Protein AF-A0A0K2RJX7-F1 (afdb_monomer_lite)

Foldseek 3Di:
DVVVVVVCVVCVPVCVVCVVCVVVVVVVVVVVVVVPDDVVNVVVCVVCVPVVVVVLVCLLCVQLVVLVVVCVVVVDDVVVSVVSSVVSNDDDDDDDD

Secondary structure (DSSP, 8-state):
-HHHHHHHHH-HHHHGGGGGGHHHHHHHHHHHHHHT--HHHHHHHHH-HHHHHHHHHHHHHHHHHHHHHHHHHTT--HHHHHHHHHHHTSPPPPPP-

Radius of gyration: 17.81 Å; chains: 1; bounding box: 43×29×40 Å

Structure (mmCIF, N/CA/C/O backbone):
data_AF-A0A0K2RJX7-F1
#
_entry.id   AF-A0A0K2RJX7-F1
#
loop_
_atom_site.group_PDB
_atom_site.id
_atom_site.type_symbol
_atom_site.label_atom_id
_atom_site.label_alt_id
_atom_site.label_comp_id
_atom_site.label_asym_id
_atom_site.label_entity_id
_atom_site.label_seq_id
_atom_site.pdbx_PDB_ins_code
_atom_site.Cartn_x
_atom_site.Cartn_y
_atom_site.Cartn_z
_atom_site.occupancy
_atom_site.B_iso_or_equiv
_atom_site.auth_seq_id
_atom_site.auth_comp_id
_atom_site.auth_asym_id
_atom_site.auth_atom_id
_atom_site.pdbx_PDB_model_num
ATOM 1 N N . MET A 1 1 ? 2.092 13.298 -10.003 1.00 68.06 1 MET A N 1
ATOM 2 C CA . MET A 1 1 ? 2.903 12.133 -10.425 1.00 68.06 1 MET A CA 1
ATOM 3 C C . MET A 1 1 ? 3.540 12.308 -11.798 1.00 68.06 1 MET A C 1
ATOM 5 O O . MET A 1 1 ? 4.718 12.020 -11.898 1.00 68.06 1 MET A O 1
ATOM 9 N N . VAL A 1 2 ? 2.842 12.828 -12.818 1.00 79.50 2 VAL A N 1
ATOM 10 C CA . VAL A 1 2 ? 3.408 12.979 -14.180 1.00 79.50 2 VAL A CA 1
ATOM 11 C C . VAL A 1 2 ? 4.703 13.809 -14.210 1.00 79.50 2 VAL A C 1
ATOM 13 O O . VAL A 1 2 ? 5.719 13.314 -14.678 1.00 79.50 2 VAL A O 1
ATOM 16 N N . LEU A 1 3 ? 4.719 15.015 -13.623 1.00 76.75 3 LEU A N 1
ATOM 17 C CA . LEU A 1 3 ? 5.934 15.851 -13.551 1.00 76.75 3 LEU A CA 1
ATOM 18 C C . LEU A 1 3 ? 7.085 15.186 -12.775 1.00 76.75 3 LEU A C 1
ATOM 20 O O . LEU A 1 3 ? 8.234 15.261 -13.192 1.00 76.75 3 LEU A O 1
ATOM 24 N N . ALA A 1 4 ? 6.772 14.493 -11.676 1.00 73.12 4 ALA A N 1
ATOM 25 C CA . ALA A 1 4 ? 7.762 13.761 -10.884 1.00 73.12 4 ALA A CA 1
ATOM 26 C C . ALA A 1 4 ? 8.330 12.546 -11.643 1.00 73.12 4 ALA A C 1
ATOM 28 O O . ALA A 1 4 ? 9.522 12.276 -11.555 1.00 73.12 4 ALA A O 1
ATOM 29 N N . GLY A 1 5 ? 7.497 11.850 -12.426 1.00 73.62 5 GLY A N 1
ATOM 30 C CA . GLY A 1 5 ? 7.924 10.748 -13.289 1.00 73.62 5 GLY A CA 1
ATOM 31 C C . GLY A 1 5 ? 8.832 11.215 -14.427 1.00 73.62 5 GLY A C 1
ATOM 32 O O . GLY A 1 5 ? 9.858 10.594 -14.684 1.00 73.62 5 GLY A O 1
ATOM 33 N N . VAL A 1 6 ? 8.511 12.355 -15.049 1.00 81.00 6 VAL A N 1
ATOM 34 C CA . VAL A 1 6 ? 9.356 12.970 -16.088 1.00 81.00 6 VAL A CA 1
ATOM 35 C C . VAL A 1 6 ? 10.707 13.411 -15.509 1.00 81.00 6 VAL A C 1
ATOM 37 O O . VAL A 1 6 ? 11.748 13.110 -16.089 1.00 81.00 6 VAL A O 1
ATOM 40 N N . ALA A 1 7 ? 10.717 14.050 -14.336 1.00 74.06 7 ALA A N 1
ATOM 41 C CA . ALA A 1 7 ? 11.952 14.459 -13.664 1.00 74.06 7 ALA A CA 1
ATOM 42 C C . ALA A 1 7 ? 12.828 13.265 -13.230 1.00 74.06 7 ALA A C 1
ATOM 44 O O . ALA A 1 7 ? 14.049 13.319 -13.374 1.00 74.06 7 ALA A O 1
ATOM 45 N N . GLY A 1 8 ? 12.218 12.172 -12.755 1.00 68.44 8 GLY A N 1
ATOM 46 C CA . GLY A 1 8 ? 12.933 10.945 -12.385 1.00 68.44 8 GLY A CA 1
ATOM 47 C C . GLY A 1 8 ? 13.578 10.222 -13.573 1.00 68.44 8 GLY A C 1
ATOM 48 O O . GLY A 1 8 ? 14.620 9.593 -13.407 1.00 68.44 8 GLY A O 1
ATOM 49 N N . PHE A 1 9 ? 13.007 10.347 -14.776 1.00 72.56 9 PHE A N 1
ATOM 50 C CA . PHE A 1 9 ? 13.584 9.787 -16.002 1.00 72.56 9 PHE A CA 1
ATOM 51 C C . PHE A 1 9 ? 14.789 10.598 -16.515 1.00 72.56 9 PHE A C 1
ATOM 53 O O . PHE A 1 9 ? 15.729 10.025 -17.059 1.00 72.56 9 PHE A O 1
ATOM 60 N N . LEU A 1 10 ? 14.782 11.922 -16.319 1.00 77.62 10 LEU A N 1
ATOM 61 C CA . LEU A 1 10 ? 15.830 12.837 -16.797 1.00 77.62 10 LEU A CA 1
ATOM 62 C C . LEU A 1 10 ? 17.041 12.951 -15.848 1.00 77.62 10 LEU A C 1
ATOM 64 O O . LEU A 1 10 ? 18.124 13.309 -16.304 1.00 77.62 10 LEU A O 1
ATOM 68 N N . LEU A 1 11 ? 16.887 12.648 -14.551 1.00 74.69 11 LEU A N 1
ATOM 69 C CA . LEU A 1 11 ? 17.953 12.730 -13.535 1.00 74.69 11 LEU A CA 1
ATOM 70 C C . LEU A 1 11 ? 18.078 11.425 -12.713 1.00 74.69 11 LEU A C 1
ATOM 72 O O . LEU A 1 11 ? 17.864 11.435 -11.496 1.00 74.69 11 LEU A O 1
ATOM 76 N N . PRO A 1 12 ? 18.429 10.284 -13.340 1.00 61.84 12 PRO A N 1
ATOM 77 C CA . PRO A 1 12 ? 18.449 8.981 -12.669 1.00 61.84 12 PRO A CA 1
ATOM 78 C C . PRO A 1 12 ? 19.495 8.878 -11.543 1.00 61.84 12 PRO A C 1
A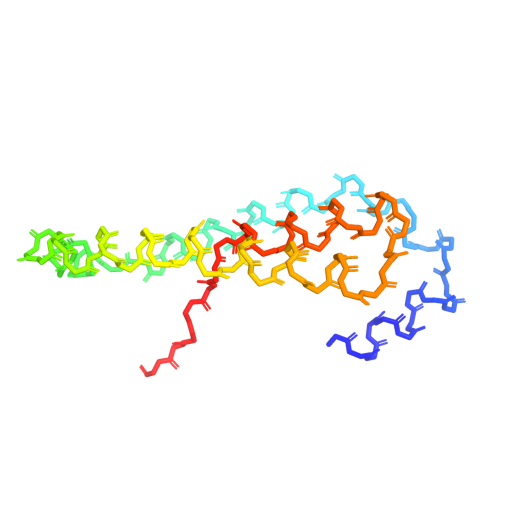TOM 80 O O . PRO A 1 12 ? 19.269 8.160 -10.565 1.00 61.84 12 PRO A O 1
ATOM 83 N N . ASP A 1 13 ? 20.609 9.611 -11.633 1.00 61.91 13 ASP A N 1
ATOM 84 C CA . ASP A 1 13 ? 21.692 9.583 -10.637 1.00 61.91 13 ASP A CA 1
ATOM 85 C C . ASP A 1 13 ? 21.353 10.312 -9.329 1.00 61.91 13 ASP A C 1
ATOM 87 O O . ASP A 1 13 ? 21.840 9.934 -8.265 1.00 61.91 13 ASP A O 1
ATOM 91 N N . ALA A 1 14 ? 20.463 11.309 -9.372 1.00 64.56 14 ALA A N 1
ATOM 92 C CA . ALA A 1 14 ? 20.029 12.032 -8.176 1.00 64.56 14 ALA A CA 1
ATOM 93 C C . ALA A 1 14 ? 18.993 11.244 -7.352 1.00 64.56 14 ALA A C 1
ATOM 95 O O . ALA A 1 14 ? 18.939 11.387 -6.132 1.00 64.56 14 ALA A O 1
ATOM 96 N N . PHE A 1 15 ? 18.181 10.394 -7.995 1.00 60.91 15 PHE A N 1
ATOM 97 C CA . PHE A 1 15 ? 17.089 9.658 -7.340 1.00 60.91 15 PHE A CA 1
ATOM 98 C C . PHE A 1 15 ? 17.467 8.244 -6.874 1.00 60.91 15 PHE A C 1
ATOM 100 O O . PHE A 1 15 ? 16.885 7.750 -5.906 1.00 60.91 15 PHE A O 1
ATOM 107 N N . LYS A 1 16 ? 18.465 7.599 -7.493 1.00 62.47 16 LYS A N 1
ATOM 108 C CA . LYS A 1 16 ? 18.980 6.283 -7.066 1.00 62.47 16 LYS A CA 1
ATOM 109 C C . LYS A 1 16 ? 19.373 6.188 -5.579 1.00 62.47 16 LYS A C 1
ATOM 111 O O . LYS A 1 1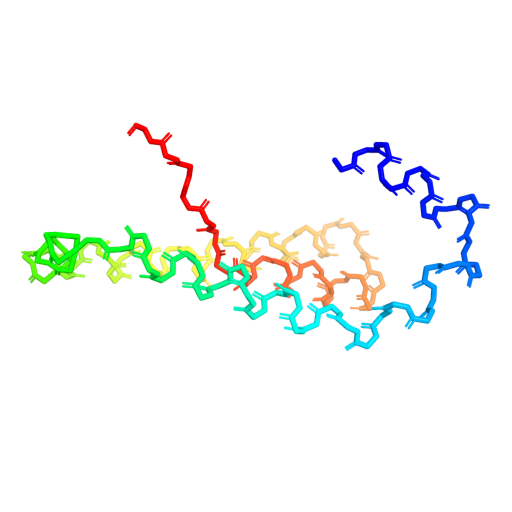6 ? 18.989 5.199 -4.953 1.00 62.47 16 LYS A O 1
ATOM 116 N N . PRO A 1 17 ? 20.070 7.170 -4.970 1.00 71.69 17 PRO A N 1
ATOM 117 C CA . PRO A 1 17 ? 20.447 7.087 -3.557 1.00 71.69 17 PRO A CA 1
ATOM 118 C C . PRO A 1 17 ? 19.278 7.304 -2.582 1.00 71.69 17 PRO A C 1
ATOM 120 O O . PRO A 1 17 ? 19.429 7.020 -1.398 1.00 71.69 17 PRO A O 1
ATOM 123 N N . LEU A 1 18 ? 18.108 7.768 -3.047 1.00 65.12 18 LEU A N 1
ATOM 124 C CA . LEU A 1 18 ? 16.914 7.942 -2.207 1.00 65.12 18 LEU A CA 1
ATOM 125 C C . LEU A 1 18 ? 16.038 6.681 -2.126 1.00 65.12 18 LEU A C 1
ATOM 127 O O . LEU A 1 18 ? 15.160 6.611 -1.264 1.00 65.12 18 LEU A O 1
ATOM 131 N N . ALA A 1 19 ? 16.284 5.674 -2.970 1.00 67.75 19 ALA A N 1
ATOM 132 C CA . ALA A 1 19 ? 15.582 4.390 -2.943 1.00 67.75 19 ALA A CA 1
ATOM 133 C C . ALA A 1 19 ? 15.503 3.726 -1.544 1.00 67.75 19 ALA A C 1
ATOM 135 O O . ALA A 1 19 ? 14.413 3.284 -1.176 1.00 67.75 19 ALA A O 1
ATOM 136 N N . PRO A 1 20 ? 16.570 3.685 -0.716 1.00 76.56 20 PRO A N 1
ATOM 137 C CA . PRO A 1 20 ? 16.485 3.094 0.624 1.00 76.56 20 PRO A CA 1
ATOM 138 C C . PRO A 1 20 ? 15.615 3.889 1.615 1.00 76.56 20 PRO A C 1
ATOM 140 O O . PRO A 1 20 ? 15.153 3.317 2.599 1.00 76.56 20 PRO A O 1
ATOM 143 N N . SER A 1 21 ? 15.339 5.172 1.362 1.00 78.81 21 SER A N 1
ATOM 144 C CA . SER A 1 21 ? 14.518 6.022 2.244 1.00 78.81 21 SER A CA 1
ATOM 145 C C . SER A 1 21 ? 13.013 5.930 1.961 1.00 78.81 21 SER A C 1
ATOM 147 O O . SER A 1 21 ? 12.203 6.400 2.763 1.00 78.81 21 SER A O 1
ATOM 149 N N . VAL A 1 22 ? 12.617 5.306 0.846 1.00 82.25 22 VAL A N 1
ATOM 150 C CA . VAL A 1 22 ? 11.211 5.089 0.462 1.00 82.25 22 VAL A CA 1
ATOM 151 C C . VAL A 1 22 ? 10.381 4.409 1.563 1.00 82.25 22 VAL A C 1
ATOM 153 O O . VAL A 1 22 ? 9.327 4.953 1.897 1.00 82.25 22 VAL A O 1
ATOM 156 N N . PRO A 1 23 ? 10.804 3.281 2.175 1.00 82.81 23 PRO A N 1
ATOM 157 C CA . PRO A 1 23 ? 10.020 2.638 3.232 1.00 82.81 23 PRO A CA 1
ATOM 158 C C . PRO A 1 23 ? 9.839 3.524 4.469 1.0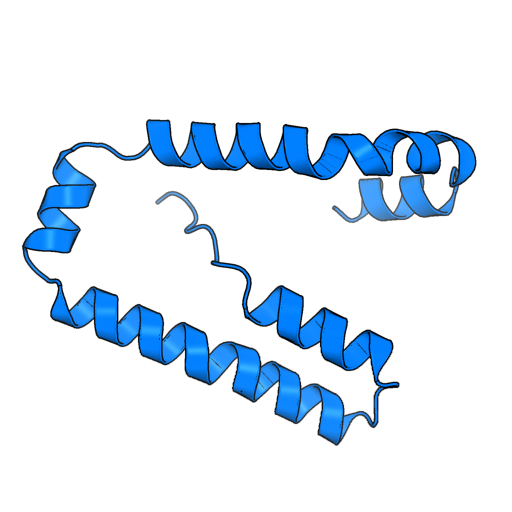0 82.81 23 PRO A C 1
ATOM 160 O O . PRO A 1 23 ? 8.781 3.484 5.090 1.00 82.81 23 PRO A O 1
ATOM 163 N N . PHE A 1 24 ? 10.823 4.362 4.808 1.00 86.00 24 PHE A N 1
ATOM 164 C CA . PHE A 1 24 ? 10.708 5.295 5.931 1.00 86.00 24 PHE A CA 1
ATOM 165 C C . PHE A 1 24 ? 9.666 6.383 5.650 1.00 86.00 24 PHE A C 1
ATOM 167 O O . PHE A 1 24 ? 8.796 6.650 6.479 1.00 86.00 24 PHE A O 1
ATOM 174 N N . LEU A 1 25 ? 9.699 6.961 4.446 1.00 83.50 25 LEU A N 1
ATOM 175 C CA . LEU A 1 25 ? 8.728 7.970 4.029 1.00 83.50 25 LEU A CA 1
ATOM 176 C C . LEU A 1 25 ? 7.311 7.385 3.930 1.00 83.50 25 LEU A C 1
ATOM 178 O O . LEU A 1 25 ? 6.353 8.009 4.384 1.00 83.50 25 LEU A O 1
ATOM 182 N N . LEU A 1 26 ? 7.180 6.164 3.400 1.00 83.75 26 LEU A N 1
ATOM 183 C CA . LEU A 1 26 ? 5.909 5.442 3.367 1.00 83.75 26 LEU A CA 1
ATOM 184 C C . LEU A 1 26 ? 5.398 5.152 4.784 1.00 83.75 26 LEU A C 1
ATOM 186 O O . LEU A 1 26 ? 4.213 5.336 5.047 1.00 83.75 26 LEU A O 1
ATOM 190 N N . GLY A 1 27 ? 6.287 4.779 5.708 1.00 84.19 27 GLY A N 1
ATOM 191 C CA . GLY A 1 27 ? 5.959 4.582 7.119 1.00 84.19 27 GLY A CA 1
ATOM 192 C C . GLY A 1 27 ? 5.364 5.834 7.766 1.00 84.19 27 GLY A C 1
ATOM 193 O O . GLY A 1 27 ? 4.338 5.740 8.436 1.00 84.19 27 GLY A O 1
ATOM 194 N N . ILE A 1 28 ? 5.932 7.014 7.496 1.00 87.75 28 ILE A N 1
ATOM 195 C CA . ILE A 1 28 ? 5.380 8.295 7.969 1.00 87.75 28 ILE A CA 1
ATOM 196 C C . ILE A 1 28 ? 3.980 8.535 7.388 1.00 87.75 28 ILE A C 1
ATOM 198 O O . ILE A 1 28 ? 3.067 8.907 8.122 1.00 87.75 28 ILE A O 1
ATOM 202 N N . ILE A 1 29 ? 3.782 8.294 6.089 1.00 84.69 29 ILE A N 1
ATOM 203 C CA . ILE A 1 29 ? 2.477 8.488 5.436 1.00 84.69 29 ILE A CA 1
ATOM 204 C C . ILE A 1 29 ? 1.427 7.535 6.025 1.00 84.69 29 ILE A C 1
ATOM 206 O O . ILE A 1 29 ? 0.326 7.970 6.368 1.00 84.69 29 ILE A O 1
ATOM 210 N N . MET A 1 30 ? 1.766 6.254 6.193 1.00 84.75 30 MET A N 1
ATOM 211 C CA . MET A 1 30 ? 0.872 5.259 6.795 1.00 84.75 30 MET A CA 1
ATOM 212 C C . MET A 1 30 ? 0.555 5.590 8.259 1.00 84.75 30 MET A C 1
ATOM 214 O O . MET A 1 30 ? -0.586 5.424 8.690 1.00 84.75 30 MET A O 1
ATOM 218 N N . PHE A 1 31 ? 1.525 6.121 9.009 1.00 83.38 31 PHE A N 1
ATOM 219 C CA . PHE A 1 31 ? 1.320 6.593 10.377 1.00 83.38 31 PHE A CA 1
ATOM 220 C C . PHE A 1 31 ? 0.367 7.794 10.438 1.00 83.38 31 PHE A C 1
ATOM 222 O O . PHE A 1 31 ? -0.594 7.774 11.205 1.00 83.38 31 PHE A O 1
ATOM 229 N N . CYS A 1 32 ? 0.562 8.803 9.586 1.00 81.50 32 CYS A N 1
ATOM 230 C CA . CYS A 1 32 ? -0.343 9.951 9.481 1.00 81.50 32 CYS A CA 1
ATOM 231 C C . CYS A 1 32 ? -1.771 9.536 9.088 1.00 81.50 32 CYS A C 1
ATOM 233 O O . CYS A 1 32 ? -2.743 10.084 9.614 1.00 81.50 32 CYS A O 1
ATOM 235 N N . MET A 1 33 ? -1.911 8.542 8.206 1.00 81.06 33 MET A N 1
ATOM 236 C CA . MET A 1 33 ? -3.217 7.980 7.854 1.00 81.06 33 MET A CA 1
ATOM 237 C C . MET A 1 33 ? -3.885 7.318 9.070 1.00 81.06 33 MET A C 1
ATOM 239 O O . MET A 1 33 ? -5.083 7.492 9.275 1.00 81.06 33 MET A O 1
ATOM 243 N N . GLY A 1 34 ? -3.110 6.631 9.916 1.00 75.38 34 GLY A N 1
ATOM 244 C CA . GLY A 1 34 ? -3.584 6.062 11.181 1.00 75.38 34 GLY A CA 1
ATOM 245 C C . GLY A 1 34 ? -3.979 7.112 12.224 1.00 75.38 34 GLY A C 1
ATOM 246 O O . GLY A 1 34 ? -4.998 6.948 12.887 1.00 75.38 34 GLY A O 1
ATOM 247 N N . LEU A 1 35 ? -3.232 8.216 12.339 1.00 75.12 35 LEU A N 1
ATOM 248 C CA . LEU A 1 35 ? -3.558 9.322 13.253 1.00 75.12 35 LEU A CA 1
ATOM 249 C C . LEU A 1 35 ? -4.831 10.086 12.861 1.00 75.12 35 LEU A C 1
ATOM 251 O O . LEU A 1 35 ? -5.459 10.706 13.713 1.00 75.12 35 LEU A O 1
ATOM 255 N N . THR A 1 36 ? -5.205 10.039 11.581 1.00 73.06 36 THR A N 1
ATOM 256 C CA . THR A 1 36 ? -6.427 10.670 11.058 1.00 73.06 36 THR A CA 1
ATOM 257 C C . THR A 1 36 ? -7.674 9.807 11.313 1.00 73.06 36 THR A C 1
ATOM 259 O O . THR A 1 36 ? -8.797 10.287 11.169 1.00 73.06 36 THR A O 1
ATOM 262 N N . LEU A 1 37 ? -7.509 8.543 11.725 1.00 66.19 37 LEU A N 1
ATOM 263 C CA . LEU A 1 37 ? -8.635 7.695 12.113 1.00 66.19 37 LEU A CA 1
ATOM 264 C C . LEU A 1 37 ? -9.202 8.175 13.447 1.00 66.19 37 LEU A C 1
ATOM 266 O O . LEU A 1 37 ? -8.558 8.089 14.494 1.00 66.19 37 LEU A O 1
ATOM 270 N N . THR A 1 38 ? -10.441 8.653 13.418 1.00 73.69 38 THR A N 1
ATOM 271 C CA . THR A 1 38 ? -11.116 9.135 14.624 1.00 73.69 38 THR A CA 1
ATOM 272 C C . THR A 1 38 ? -11.775 7.921 15.308 1.00 73.69 38 THR A C 1
ATOM 274 O O . THR A 1 38 ? -12.285 7.040 14.617 1.00 73.69 38 THR A O 1
ATOM 277 N N . PRO A 1 39 ? -11.824 7.813 16.651 1.00 70.31 39 PRO A N 1
ATOM 278 C CA . PRO A 1 39 ? -12.522 6.721 17.354 1.00 70.31 39 PRO A CA 1
ATOM 279 C C . PRO A 1 39 ? -13.931 6.337 16.818 1.00 70.31 39 PRO A C 1
ATOM 281 O O . PRO A 1 39 ? -14.246 5.144 16.775 1.00 70.31 39 PRO A O 1
ATOM 284 N N . PRO A 1 40 ? -14.791 7.274 16.362 1.00 70.38 40 PRO A N 1
ATOM 285 C CA . PRO A 1 40 ? -16.041 6.966 15.661 1.00 70.38 40 PRO A CA 1
ATOM 286 C C . PRO A 1 40 ? -15.898 6.156 14.361 1.00 70.38 40 PRO A C 1
ATOM 288 O O . PRO A 1 40 ? -16.815 5.392 14.051 1.00 70.38 40 PRO A O 1
ATOM 291 N N . ASP A 1 41 ? -14.785 6.245 13.626 1.00 72.12 41 ASP A N 1
ATOM 292 C CA . ASP A 1 41 ? -14.541 5.419 12.432 1.00 72.12 41 ASP A CA 1
ATOM 293 C C . ASP A 1 41 ? -14.392 3.942 12.812 1.00 72.12 41 ASP A C 1
ATOM 295 O O . ASP A 1 41 ? -15.005 3.068 12.192 1.00 72.12 41 ASP A O 1
ATOM 299 N N . PHE A 1 42 ? -13.677 3.661 13.906 1.00 71.06 42 PHE A N 1
ATOM 300 C CA . PHE A 1 42 ? -13.580 2.312 14.467 1.00 71.06 42 PHE A CA 1
ATOM 301 C C . PHE A 1 42 ? -14.939 1.801 14.957 1.00 71.06 42 PHE A C 1
ATOM 303 O O . PHE A 1 42 ? -15.276 0.636 14.738 1.00 71.06 42 PHE A O 1
ATOM 310 N N . ALA A 1 43 ? -15.761 2.668 15.558 1.00 74.19 43 ALA A N 1
ATOM 311 C CA . ALA A 1 43 ? -17.116 2.304 15.973 1.00 74.19 43 ALA A CA 1
ATOM 312 C C . ALA A 1 43 ? -18.032 1.993 14.775 1.00 74.19 43 ALA A C 1
ATOM 314 O O . ALA A 1 43 ? -18.867 1.092 14.856 1.00 74.19 43 ALA A O 1
ATOM 315 N N . SER A 1 44 ? -17.880 2.705 13.656 1.00 71.69 44 SER A N 1
ATOM 316 C CA . SER A 1 44 ? -18.620 2.436 12.416 1.00 71.69 44 SER A CA 1
ATOM 317 C C . SER A 1 44 ? -18.243 1.076 11.812 1.00 71.69 44 SER A C 1
ATOM 319 O O . SER A 1 44 ? -19.124 0.288 11.454 1.00 71.69 44 SER A O 1
ATOM 321 N N . VAL A 1 45 ? -16.946 0.750 11.801 1.00 76.06 45 VAL A N 1
ATOM 322 C CA . VAL A 1 45 ? -16.427 -0.567 11.389 1.00 76.06 45 VAL A CA 1
ATOM 323 C C . VAL A 1 45 ? -16.954 -1.680 12.303 1.00 76.06 45 VAL A C 1
ATOM 325 O O . VAL A 1 45 ? -17.448 -2.695 11.810 1.00 76.06 45 VAL A O 1
ATOM 328 N N . ALA A 1 46 ? -16.936 -1.470 13.622 1.00 74.62 46 ALA A N 1
ATOM 329 C CA . ALA A 1 46 ? -17.427 -2.440 14.603 1.00 74.62 46 ALA A CA 1
ATOM 330 C C . ALA A 1 46 ? -18.952 -2.652 14.543 1.00 74.62 46 ALA A C 1
ATOM 332 O O . ALA A 1 46 ? -19.432 -3.747 14.830 1.00 74.62 46 ALA A O 1
ATOM 333 N N . LYS A 1 47 ? -19.727 -1.636 14.141 1.00 79.50 47 LYS A N 1
ATOM 334 C CA . LYS A 1 47 ? -21.188 -1.742 13.967 1.00 79.50 47 LYS A CA 1
ATOM 335 C C . LYS A 1 47 ? -21.593 -2.534 12.723 1.00 79.50 47 LYS A C 1
ATOM 337 O O . LYS A 1 47 ? -22.690 -3.088 12.696 1.00 79.50 47 LYS A O 1
ATOM 342 N N . ARG A 1 48 ? -20.761 -2.563 11.677 1.00 77.00 48 ARG A N 1
ATOM 343 C CA . ARG A 1 48 ? -21.056 -3.252 10.405 1.00 77.00 48 ARG A CA 1
ATOM 344 C C . ARG A 1 48 ? -19.842 -4.037 9.885 1.00 77.00 48 ARG A C 1
ATOM 346 O O . ARG A 1 48 ? -19.386 -3.782 8.767 1.00 77.00 48 ARG A O 1
ATOM 353 N N . PRO A 1 49 ? -19.353 -5.042 10.635 1.00 78.88 49 PRO A N 1
ATOM 354 C CA . PRO A 1 49 ? -18.166 -5.803 10.249 1.00 78.88 49 PRO A CA 1
ATOM 355 C C . PRO A 1 49 ? -18.390 -6.592 8.955 1.00 78.88 49 PRO A C 1
ATOM 357 O O . PRO A 1 49 ? -17.477 -6.720 8.145 1.00 78.88 49 PRO A O 1
ATOM 360 N N . TRP A 1 50 ? -19.622 -7.052 8.706 1.00 81.56 50 TRP A N 1
ATOM 361 C CA . TRP A 1 50 ? -19.961 -7.814 7.502 1.00 81.56 50 TRP A CA 1
ATOM 362 C C . TRP A 1 50 ? -19.676 -7.041 6.210 1.00 81.56 50 TRP A C 1
ATOM 364 O O . TRP A 1 50 ? -19.064 -7.580 5.296 1.00 81.56 50 TRP A O 1
ATOM 374 N N . ALA A 1 51 ? -20.054 -5.760 6.144 1.00 78.94 51 ALA A N 1
ATOM 375 C CA . ALA A 1 51 ? -19.824 -4.933 4.958 1.00 78.94 51 ALA A CA 1
ATOM 376 C C . ALA A 1 51 ? -18.328 -4.674 4.709 1.00 78.94 51 ALA A C 1
ATOM 378 O O . ALA A 1 51 ? -17.892 -4.624 3.561 1.00 78.94 51 ALA A O 1
ATOM 379 N N . VAL A 1 52 ? -17.537 -4.550 5.780 1.00 80.31 52 VAL A N 1
ATOM 380 C CA . VAL A 1 52 ? -16.083 -4.356 5.698 1.00 80.31 52 VAL A CA 1
ATOM 381 C C . VAL A 1 52 ? -15.397 -5.624 5.200 1.00 80.31 52 VAL A C 1
ATOM 383 O O . VAL A 1 52 ? -14.600 -5.550 4.270 1.00 80.31 52 VAL A O 1
ATOM 386 N N . VAL A 1 53 ? -15.748 -6.791 5.748 1.00 81.88 53 VAL A N 1
ATOM 387 C CA . VAL A 1 53 ? -15.205 -8.083 5.297 1.00 81.88 53 VAL A CA 1
ATOM 388 C C . VAL A 1 53 ? -15.553 -8.335 3.833 1.00 81.88 53 VAL A C 1
ATOM 390 O O . VAL A 1 53 ? -14.679 -8.704 3.056 1.00 81.88 53 VAL A O 1
ATOM 393 N N . LEU A 1 54 ? -16.796 -8.075 3.427 1.00 83.25 54 LEU A N 1
ATOM 394 C CA . LEU A 1 54 ? -17.226 -8.261 2.041 1.00 83.25 54 LEU A CA 1
ATOM 395 C C . LEU A 1 54 ? -16.492 -7.306 1.087 1.00 83.25 54 LEU A C 1
ATOM 397 O O . LEU A 1 54 ? -16.098 -7.718 0.001 1.00 83.25 54 LEU A O 1
ATOM 401 N N . GLY A 1 55 ? -16.231 -6.067 1.518 1.00 80.06 55 GLY A N 1
ATOM 402 C CA . GLY A 1 55 ? -15.393 -5.114 0.790 1.00 80.06 55 GLY A CA 1
ATOM 403 C C . GLY A 1 55 ? -13.936 -5.567 0.663 1.00 80.06 55 GLY A C 1
ATOM 404 O O . GLY A 1 55 ? -13.368 -5.465 -0.420 1.00 80.06 55 GLY A O 1
ATOM 405 N N . ILE A 1 56 ? -13.346 -6.120 1.728 1.00 81.00 56 ILE A N 1
ATOM 406 C CA . ILE A 1 56 ? -11.980 -6.669 1.709 1.00 81.00 56 ILE A CA 1
ATOM 407 C C . ILE A 1 56 ? -11.904 -7.870 0.768 1.00 81.00 56 ILE A C 1
ATOM 409 O O . ILE A 1 56 ? -11.023 -7.912 -0.083 1.00 81.00 56 ILE A O 1
ATOM 413 N N . VAL A 1 57 ? -12.839 -8.817 0.875 1.00 82.88 57 VAL A N 1
ATOM 414 C CA . VAL A 1 57 ? -12.897 -9.996 -0.001 1.00 82.88 57 VAL A CA 1
ATOM 415 C C . VAL A 1 57 ? -13.084 -9.571 -1.455 1.00 82.88 57 VAL A C 1
ATOM 417 O O . VAL A 1 57 ? -12.350 -10.032 -2.322 1.00 82.88 57 VAL A O 1
ATOM 420 N N . ALA A 1 58 ? -14.005 -8.646 -1.732 1.00 80.94 58 ALA A N 1
ATOM 421 C CA . ALA A 1 58 ? -14.198 -8.116 -3.076 1.00 80.94 58 ALA A CA 1
ATOM 422 C C . ALA A 1 58 ? -12.927 -7.429 -3.598 1.00 80.94 58 ALA A C 1
ATOM 424 O O . ALA A 1 58 ? -12.522 -7.688 -4.724 1.00 80.94 58 ALA A O 1
ATOM 425 N N . HIS A 1 59 ? -12.251 -6.612 -2.788 1.00 75.94 59 HIS A N 1
ATOM 426 C CA . HIS A 1 59 ? -11.016 -5.939 -3.194 1.00 75.94 59 HIS A CA 1
ATOM 427 C C . HIS A 1 59 ? -9.889 -6.943 -3.483 1.00 75.94 59 HIS A C 1
ATOM 429 O O . HIS A 1 59 ? -9.254 -6.872 -4.532 1.00 75.94 59 HIS A O 1
ATOM 435 N N . TYR A 1 60 ? -9.711 -7.932 -2.605 1.00 75.19 60 TYR A N 1
ATOM 436 C CA . TYR A 1 60 ? -8.673 -8.959 -2.713 1.00 75.19 60 TYR A CA 1
ATOM 437 C C . TYR A 1 60 ? -8.958 -10.020 -3.783 1.00 75.19 60 TYR A C 1
ATOM 439 O O . TYR A 1 60 ? -8.086 -10.821 -4.090 1.00 75.19 60 TYR A O 1
ATOM 447 N N . VAL A 1 61 ? -10.163 -10.062 -4.351 1.00 79.19 61 VAL A N 1
ATOM 448 C CA . VAL A 1 61 ? -10.510 -10.968 -5.457 1.00 79.19 61 VAL A CA 1
ATOM 449 C C . VAL A 1 61 ? -10.552 -10.209 -6.781 1.00 79.19 61 VAL A C 1
ATOM 451 O O . VAL A 1 61 ? -9.990 -10.667 -7.774 1.00 79.19 61 VAL A O 1
ATOM 454 N N . ILE A 1 62 ? -11.172 -9.026 -6.805 1.00 77.62 62 ILE A N 1
ATOM 455 C CA . ILE A 1 62 ? -11.391 -8.251 -8.031 1.00 77.62 62 ILE A CA 1
ATOM 456 C C . ILE A 1 62 ? -10.086 -7.627 -8.532 1.00 77.62 62 ILE A C 1
ATOM 458 O O . ILE A 1 62 ? -9.796 -7.749 -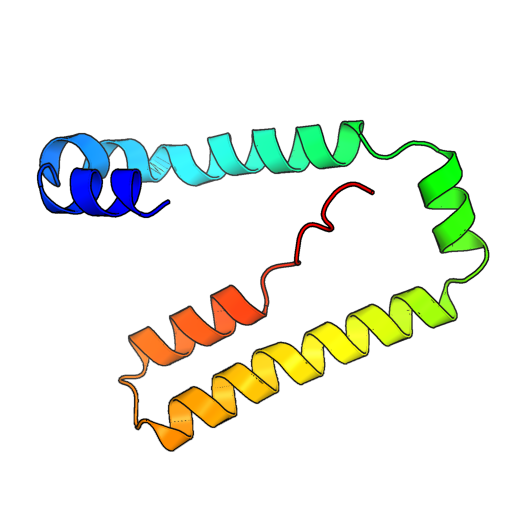9.720 1.00 77.62 62 ILE A O 1
ATOM 462 N N . MET A 1 63 ? -9.280 -6.988 -7.673 1.00 73.81 63 MET A N 1
ATOM 463 C CA . MET A 1 63 ? -8.039 -6.343 -8.132 1.00 73.81 63 MET A CA 1
ATOM 464 C C . MET A 1 63 ? -6.965 -7.329 -8.613 1.00 73.81 63 MET A C 1
ATOM 466 O O . MET A 1 63 ? -6.474 -7.146 -9.729 1.00 73.81 63 MET A O 1
ATOM 470 N N . PRO A 1 64 ? -6.592 -8.380 -7.858 1.00 72.44 64 PRO A N 1
ATOM 471 C CA . PRO A 1 64 ? -5.599 -9.331 -8.352 1.00 72.44 64 PRO A CA 1
ATOM 472 C C . PRO A 1 64 ? -6.151 -10.188 -9.495 1.00 72.44 64 PRO A C 1
ATOM 474 O O . PRO A 1 64 ? -5.402 -10.506 -10.417 1.00 72.44 64 PRO A O 1
ATOM 477 N N . GLY A 1 65 ? -7.456 -10.489 -9.505 1.00 77.31 65 GLY A N 1
ATOM 478 C CA . GLY A 1 65 ? -8.112 -11.151 -10.634 1.00 77.31 65 GLY A CA 1
ATOM 479 C C . GLY A 1 65 ? -8.037 -10.321 -11.918 1.00 77.31 65 GLY A C 1
ATOM 480 O O . GLY A 1 65 ? -7.671 -10.846 -12.969 1.00 77.31 65 GLY A O 1
ATOM 481 N N . ALA A 1 66 ? -8.298 -9.014 -11.834 1.00 75.00 66 ALA A N 1
ATOM 482 C CA . ALA A 1 66 ? -8.137 -8.098 -12.961 1.00 75.00 66 ALA A CA 1
ATOM 483 C C . ALA A 1 66 ? -6.669 -7.988 -13.406 1.00 75.00 66 ALA A C 1
ATOM 485 O O . ALA A 1 66 ? -6.393 -8.053 -14.603 1.00 75.00 66 ALA A O 1
ATOM 486 N N . GLY A 1 67 ? -5.724 -7.889 -12.464 1.00 72.25 67 GLY A N 1
ATOM 487 C CA . GLY A 1 67 ? -4.288 -7.854 -12.760 1.00 72.25 67 GLY A CA 1
ATOM 488 C C . GLY A 1 67 ? -3.803 -9.110 -13.490 1.00 72.25 67 GLY A C 1
ATOM 489 O O . GLY A 1 67 ? -3.089 -9.009 -14.486 1.00 72.25 67 GLY A O 1
ATOM 490 N N . TRP A 1 68 ? -4.256 -10.288 -13.061 1.00 72.25 68 TRP A N 1
ATOM 491 C CA . TRP A 1 68 ? -3.973 -11.554 -13.738 1.00 72.25 68 TRP A CA 1
ATOM 492 C C . TRP A 1 68 ? -4.553 -11.596 -15.154 1.00 72.25 68 TRP A C 1
ATOM 494 O O . TRP A 1 68 ? -3.861 -11.958 -16.104 1.00 72.25 68 TRP A O 1
ATOM 504 N N . LEU A 1 69 ? -5.815 -11.192 -15.309 1.00 76.81 69 LEU A N 1
ATOM 505 C CA . LEU A 1 69 ? -6.514 -11.221 -16.593 1.00 76.81 69 LEU A CA 1
ATOM 506 C C . LEU A 1 69 ? -5.840 -10.293 -17.616 1.00 76.81 69 LEU A C 1
ATOM 508 O O . LEU A 1 69 ? -5.658 -10.681 -18.767 1.00 76.81 69 LEU A O 1
ATOM 512 N N . ILE A 1 70 ? -5.384 -9.116 -17.178 1.00 75.31 70 ILE A N 1
ATOM 513 C CA . ILE A 1 70 ? -4.615 -8.167 -17.995 1.00 75.31 70 ILE A CA 1
ATOM 514 C C . ILE A 1 70 ? -3.225 -8.729 -18.332 1.00 75.31 70 ILE A C 1
ATOM 516 O O . ILE A 1 70 ? -2.807 -8.662 -19.488 1.00 75.31 70 ILE A O 1
ATOM 520 N N . ALA A 1 71 ? -2.516 -9.318 -17.363 1.00 73.25 71 ALA A N 1
ATOM 521 C CA . ALA A 1 71 ? -1.188 -9.896 -17.588 1.00 73.25 71 ALA A CA 1
ATOM 522 C C . ALA A 1 71 ? -1.213 -11.040 -18.616 1.00 73.25 71 ALA A C 1
ATOM 524 O O . ALA A 1 71 ? -0.343 -11.108 -19.486 1.00 73.25 71 ALA A O 1
ATOM 525 N N . VAL A 1 72 ? -2.238 -11.897 -18.552 1.00 73.62 72 VAL A N 1
ATOM 526 C CA . VAL A 1 72 ? -2.450 -12.990 -19.511 1.00 73.62 72 VAL A CA 1
ATOM 527 C C . VAL A 1 72 ? -2.887 -12.454 -20.877 1.00 73.62 72 VAL A C 1
ATOM 529 O O . VAL A 1 72 ? -2.351 -12.895 -21.892 1.00 73.62 72 VAL A O 1
ATOM 532 N N . ALA A 1 73 ? -3.811 -11.487 -20.923 1.00 77.56 73 ALA A N 1
ATOM 533 C CA . ALA A 1 73 ? -4.319 -10.922 -22.176 1.00 77.56 73 ALA A CA 1
ATOM 534 C C . ALA A 1 73 ? -3.249 -10.164 -22.981 1.00 77.56 73 ALA A C 1
ATOM 536 O O . ALA A 1 73 ? -3.287 -10.188 -24.209 1.00 77.56 73 ALA A O 1
ATOM 537 N N . LEU A 1 74 ? -2.294 -9.510 -22.310 1.00 75.56 74 LEU A N 1
ATOM 538 C CA . LEU A 1 74 ? -1.210 -8.766 -22.961 1.00 75.56 74 LEU A CA 1
ATOM 539 C C . LEU A 1 74 ? 0.133 -9.530 -23.028 1.00 75.56 74 LEU A C 1
ATOM 541 O O . LEU A 1 74 ? 1.103 -8.974 -23.535 1.00 75.56 74 LEU A O 1
ATOM 545 N N . ASN A 1 75 ? 0.201 -10.786 -22.562 1.00 68.69 75 ASN A N 1
ATOM 546 C CA . ASN A 1 75 ? 1.414 -11.627 -22.570 1.00 68.69 75 ASN A CA 1
ATOM 547 C C . ASN A 1 75 ? 2.648 -10.938 -21.938 1.00 68.69 75 ASN A C 1
ATOM 549 O O . ASN A 1 75 ? 3.746 -10.953 -22.491 1.00 68.69 75 ASN A O 1
ATOM 553 N N . LEU A 1 76 ? 2.453 -10.276 -20.792 1.00 61.25 76 LEU A N 1
ATOM 554 C CA . LEU A 1 76 ? 3.516 -9.507 -20.134 1.00 61.25 76 LEU A CA 1
ATOM 555 C C . LEU A 1 76 ? 4.620 -10.420 -19.589 1.00 61.25 76 LEU A C 1
ATOM 557 O O . LEU A 1 76 ? 4.345 -11.462 -18.995 1.00 61.25 76 LEU A O 1
ATOM 561 N N . GLU A 1 77 ? 5.868 -9.959 -19.711 1.00 68.12 77 GLU A N 1
ATOM 562 C CA . GLU A 1 77 ? 7.026 -10.603 -19.093 1.00 68.12 77 GLU A CA 1
ATOM 563 C C . GLU A 1 77 ? 6.807 -10.752 -17.568 1.00 68.12 77 GLU A C 1
ATOM 565 O O . GLU A 1 77 ? 6.238 -9.843 -16.943 1.00 68.12 77 GLU A O 1
ATOM 570 N N . PRO A 1 78 ? 7.223 -11.872 -16.937 1.00 68.06 78 PRO A N 1
ATOM 571 C CA . PRO A 1 78 ? 6.824 -12.222 -15.570 1.00 68.06 78 PRO A CA 1
ATOM 572 C C . PRO A 1 78 ? 7.110 -11.127 -14.536 1.00 68.06 78 PRO A C 1
ATOM 574 O O . PRO A 1 78 ? 6.322 -10.928 -13.611 1.00 68.06 78 PRO A O 1
ATOM 577 N N . GLN A 1 79 ? 8.193 -10.366 -14.710 1.00 68.94 79 GLN A N 1
ATOM 578 C CA . GLN A 1 79 ? 8.558 -9.241 -13.847 1.00 68.94 79 GLN A CA 1
ATOM 579 C C . GLN A 1 79 ? 7.492 -8.135 -13.829 1.00 68.94 79 GLN A C 1
ATOM 581 O O . GLN A 1 79 ? 7.202 -7.581 -12.766 1.00 68.94 79 GLN A O 1
ATOM 586 N N . LEU A 1 80 ? 6.887 -7.817 -14.976 1.00 66.75 80 LEU A N 1
ATOM 587 C CA . LEU A 1 80 ? 5.871 -6.768 -15.070 1.00 66.75 80 LEU A CA 1
ATOM 588 C C . LEU A 1 80 ? 4.524 -7.251 -14.513 1.00 66.75 80 LEU A C 1
ATOM 590 O O . LEU A 1 80 ? 3.828 -6.496 -13.835 1.00 66.75 80 LEU A O 1
ATOM 594 N N . ALA A 1 81 ? 4.189 -8.522 -14.748 1.00 68.56 81 ALA A N 1
ATOM 595 C CA . ALA A 1 81 ? 2.989 -9.155 -14.205 1.00 68.56 81 ALA A CA 1
ATOM 596 C C . ALA A 1 81 ? 3.011 -9.193 -12.667 1.00 68.56 81 ALA A C 1
ATOM 598 O O . ALA A 1 81 ? 2.029 -8.820 -12.024 1.00 68.56 81 ALA A 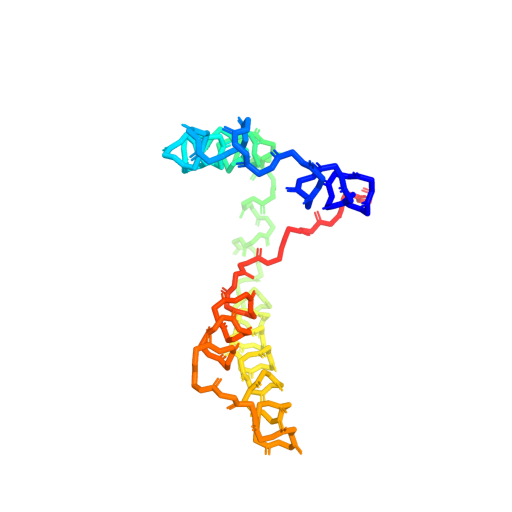O 1
ATOM 599 N N . VAL A 1 82 ? 4.150 -9.562 -12.069 1.00 71.44 82 VAL A N 1
ATOM 600 C CA . VAL A 1 82 ? 4.335 -9.540 -10.609 1.00 71.44 82 VAL A CA 1
ATOM 601 C C . VAL A 1 82 ? 4.202 -8.116 -10.065 1.00 71.44 82 VAL A C 1
ATOM 603 O O . VAL A 1 82 ? 3.514 -7.915 -9.066 1.00 71.44 82 VAL A O 1
ATOM 606 N N . GLY A 1 83 ? 4.782 -7.118 -10.739 1.00 71.94 83 GLY A N 1
ATOM 607 C CA . GLY A 1 83 ? 4.629 -5.710 -10.357 1.00 71.94 83 GLY A CA 1
ATOM 608 C C . GLY A 1 83 ? 3.174 -5.229 -10.393 1.00 71.94 83 GLY A C 1
ATOM 609 O O . GLY A 1 83 ? 2.719 -4.569 -9.459 1.00 71.94 83 GLY A O 1
ATOM 610 N N . LEU A 1 84 ? 2.420 -5.606 -11.429 1.00 71.44 84 LEU A N 1
ATOM 611 C CA . LEU A 1 84 ? 1.007 -5.249 -11.583 1.00 71.44 84 LEU A CA 1
ATOM 612 C C . LEU A 1 84 ? 0.134 -5.878 -10.486 1.00 71.44 84 LEU A C 1
ATOM 614 O O . LEU A 1 84 ? -0.711 -5.200 -9.901 1.00 71.44 84 LEU A O 1
ATOM 618 N N . ILE A 1 85 ? 0.360 -7.156 -10.176 1.00 71.31 85 ILE A N 1
ATOM 619 C CA . ILE A 1 85 ? -0.367 -7.864 -9.115 1.00 71.31 85 ILE A CA 1
ATOM 620 C C . ILE A 1 85 ? -0.007 -7.282 -7.739 1.00 71.31 85 ILE A C 1
ATOM 622 O O . ILE A 1 85 ? -0.901 -7.053 -6.929 1.00 71.31 85 ILE A O 1
ATOM 626 N N . LEU A 1 86 ? 1.270 -6.968 -7.484 1.00 74.00 86 LEU A N 1
ATOM 627 C CA . LEU A 1 86 ? 1.709 -6.324 -6.237 1.00 74.00 86 LEU A CA 1
ATOM 628 C C . LEU A 1 86 ? 1.060 -4.949 -6.029 1.00 74.00 86 LEU A C 1
ATOM 630 O O . LEU A 1 86 ? 0.645 -4.641 -4.913 1.00 74.00 86 LEU A O 1
ATOM 634 N N . VAL A 1 87 ? 0.926 -4.144 -7.088 1.00 72.44 87 VAL A N 1
ATOM 635 C CA . VAL A 1 87 ? 0.194 -2.867 -7.037 1.00 72.44 87 VAL A CA 1
ATOM 636 C C . VAL A 1 87 ? -1.300 -3.092 -6.798 1.00 72.44 87 VAL A C 1
ATOM 638 O O . VAL A 1 87 ? -1.895 -2.368 -6.006 1.00 72.44 87 VAL A O 1
ATOM 641 N N . GLY A 1 88 ? -1.901 -4.105 -7.428 1.00 66.12 88 GLY A N 1
ATOM 642 C CA . GLY A 1 88 ? -3.310 -4.456 -7.221 1.00 66.12 88 GLY A CA 1
ATOM 643 C C . GLY A 1 88 ? -3.622 -4.986 -5.816 1.00 66.12 88 GLY A C 1
ATOM 644 O O . GLY A 1 88 ? -4.738 -4.846 -5.332 1.00 66.12 88 GLY A O 1
ATOM 645 N N . CYS A 1 89 ? -2.643 -5.569 -5.128 1.00 64.38 89 CYS A N 1
ATOM 646 C CA . CYS A 1 89 ? -2.796 -6.001 -3.739 1.00 64.38 89 CYS A CA 1
ATOM 647 C C . CYS A 1 89 ? -2.567 -4.869 -2.722 1.00 64.38 89 CYS A C 1
ATOM 649 O O . CYS A 1 89 ? -2.806 -5.072 -1.528 1.00 64.38 89 CYS A O 1
ATOM 651 N N . ALA A 1 90 ? -2.085 -3.699 -3.154 1.00 67.06 90 ALA A N 1
ATOM 652 C CA . ALA A 1 90 ? -1.858 -2.577 -2.257 1.00 67.06 90 ALA A CA 1
ATOM 653 C C . ALA A 1 90 ? -3.204 -1.968 -1.815 1.00 67.06 90 ALA A C 1
ATOM 655 O O . ALA A 1 90 ? -4.054 -1.674 -2.658 1.00 67.06 90 ALA A O 1
ATOM 656 N N . PRO A 1 91 ? -3.419 -1.746 -0.506 1.00 60.94 91 PRO A N 1
ATOM 657 C CA . PRO A 1 91 ? -4.678 -1.212 -0.007 1.00 60.94 91 PRO A CA 1
ATOM 658 C C . PRO A 1 91 ? -4.927 0.198 -0.555 1.00 60.94 91 PRO A C 1
ATOM 660 O O . PRO A 1 91 ? -4.094 1.096 -0.415 1.00 60.94 91 PRO A O 1
ATOM 663 N N . SER A 1 92 ? -6.095 0.408 -1.163 1.00 59.00 92 SER A N 1
ATOM 664 C CA . SER A 1 92 ? -6.485 1.714 -1.695 1.00 59.00 92 SER A CA 1
ATOM 665 C C . SER A 1 92 ? -6.820 2.698 -0.568 1.00 59.00 92 SER A C 1
ATOM 667 O O . SER A 1 92 ? -7.741 2.455 0.216 1.00 59.00 92 SER A O 1
ATOM 669 N N . ALA A 1 93 ? -6.119 3.834 -0.515 1.00 50.25 93 ALA A N 1
ATOM 670 C CA . ALA A 1 93 ? -6.473 4.944 0.364 1.00 50.25 93 ALA A CA 1
ATOM 671 C C . ALA A 1 93 ? -7.794 5.579 -0.107 1.00 50.25 93 ALA A C 1
ATOM 673 O O . ALA A 1 93 ? -7.927 5.969 -1.269 1.00 50.25 93 ALA A O 1
ATOM 674 N N . ARG A 1 94 ? -8.790 5.664 0.782 1.00 45.66 94 ARG A N 1
ATOM 675 C CA . ARG A 1 94 ? -10.075 6.299 0.463 1.00 45.66 94 ARG A CA 1
ATOM 676 C C . ARG A 1 94 ? -9.871 7.825 0.367 1.00 45.66 94 ARG A C 1
ATOM 678 O O . ARG A 1 94 ? -9.283 8.389 1.290 1.00 45.66 94 ARG A O 1
ATOM 685 N N . PRO A 1 95 ? -10.349 8.506 -0.692 1.00 40.22 95 PRO A N 1
ATOM 686 C CA . PRO A 1 95 ? -10.337 9.966 -0.736 1.00 40.22 95 PRO A CA 1
ATOM 687 C C . PRO A 1 95 ? -11.28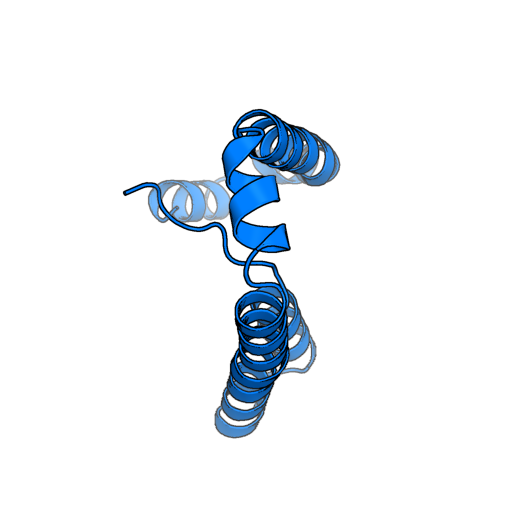3 10.553 0.334 1.00 40.22 95 PRO A C 1
ATOM 689 O O . PRO A 1 95 ? -12.334 9.958 0.594 1.00 40.22 95 PRO A O 1
ATOM 692 N N . PRO A 1 96 ? -10.927 11.688 0.965 1.00 45.66 96 PRO A N 1
ATOM 693 C CA . PRO A 1 96 ? -11.794 12.371 1.920 1.00 45.66 96 PRO A CA 1
ATOM 694 C C . PRO A 1 96 ? -12.994 12.993 1.190 1.00 45.66 96 PRO A C 1
ATOM 696 O O . PRO A 1 96 ? -12.817 13.690 0.191 1.00 45.66 96 PRO A O 1
ATOM 699 N N . THR A 1 97 ? -14.202 12.707 1.679 1.00 47.31 97 THR A N 1
ATOM 700 C CA . THR A 1 97 ? -15.455 13.398 1.321 1.00 47.31 97 THR A CA 1
ATOM 701 C C . THR A 1 97 ? -15.808 14.405 2.393 1.00 47.31 97 THR A C 1
ATOM 703 O O . THR A 1 97 ? -15.739 13.987 3.573 1.00 47.31 97 THR A O 1
#

pLDDT: mean 72.78, std 8.98, range [40.22, 87.75]

Sequence (97 aa):
MVLAGVAGFLLPDAFKPLAPSVPFLLGIIMFCMGLTLTPPDFASVAKRPWAVVLGIVAHYVIMPGAGWLIAVALNLEPQLAVGLILVGCAPSARPPT